Protein AF-A0A356ZY85-F1 (afdb_monomer_lite)

Foldseek 3Di:
DAFPCDDPNPPPDGPDDDDDDDDDADDCVPPPQKDQGDADPVGTRPDIDGPPDD

Secondary structure (DSSP, 8-state):
-EE-S-GGGTTPPTT-------S-----TT--SEEEEEE-TT--EEEEEESS--

Sequence (54 aa):
MFHNEQDIFRGLPQGFVAGRYHSLAVNVDGVQELEITASSSDGTIMAIRHQVHP

Radius of gyration: 11.58 Å; chains: 1; bounding box: 23×28×28 Å

Structure (mmCIF, N/CA/C/O backbone):
data_AF-A0A356ZY85-F1
#
_entry.id   AF-A0A356ZY85-F1
#
loop_
_atom_site.group_PDB
_atom_site.id
_atom_site.type_symbol
_atom_site.label_atom_id
_atom_site.label_alt_id
_atom_site.label_comp_id
_atom_site.label_asym_id
_atom_site.label_entity_id
_atom_site.label_seq_id
_atom_site.pdbx_PDB_ins_code
_atom_site.Cartn_x
_atom_site.Cartn_y
_atom_site.Cartn_z
_atom_site.occupancy
_atom_site.B_iso_or_equiv
_atom_site.auth_seq_id
_atom_site.auth_comp_id
_atom_site.auth_asym_id
_atom_site.auth_atom_id
_atom_site.pdbx_PDB_model_num
ATOM 1 N N . MET A 1 1 ? 4.985 -1.758 -7.255 1.00 90.69 1 MET A N 1
ATOM 2 C CA . MET A 1 1 ? 4.226 -2.069 -6.024 1.00 90.69 1 MET A CA 1
ATOM 3 C C . MET A 1 1 ? 4.714 -3.410 -5.490 1.00 90.69 1 MET A C 1
ATOM 5 O O . MET A 1 1 ? 5.012 -4.279 -6.300 1.00 90.69 1 MET A O 1
ATOM 9 N N . PHE A 1 2 ? 4.872 -3.543 -4.174 1.00 96.56 2 PHE A N 1
ATOM 10 C CA . PHE A 1 2 ? 5.291 -4.778 -3.507 1.00 96.56 2 PHE A CA 1
ATOM 11 C C . PHE A 1 2 ? 4.080 -5.407 -2.823 1.00 96.56 2 PHE A C 1
ATOM 13 O O . PHE A 1 2 ? 3.405 -4.721 -2.060 1.00 96.56 2 PHE A O 1
ATOM 20 N N . HIS A 1 3 ? 3.797 -6.677 -3.098 1.00 97.50 3 HIS A N 1
ATOM 21 C CA . HIS A 1 3 ? 2.637 -7.389 -2.549 1.00 97.50 3 HIS A CA 1
ATOM 22 C C . HIS A 1 3 ? 3.023 -8.709 -1.881 1.00 97.50 3 HIS A C 1
ATOM 24 O O . HIS A 1 3 ? 4.148 -9.176 -2.013 1.00 97.50 3 HIS A O 1
ATOM 30 N N . ASN A 1 4 ? 2.074 -9.347 -1.200 1.00 96.75 4 ASN A N 1
ATOM 31 C CA . ASN A 1 4 ? 2.272 -10.640 -0.533 1.00 96.75 4 ASN A CA 1
ATOM 32 C C . ASN A 1 4 ? 2.060 -11.878 -1.438 1.00 96.75 4 ASN A C 1
ATOM 34 O O . ASN A 1 4 ? 2.183 -13.006 -0.964 1.00 96.75 4 ASN A O 1
ATOM 38 N N . GLU A 1 5 ? 1.723 -11.679 -2.720 1.00 97.50 5 GLU A N 1
ATOM 39 C CA . GLU A 1 5 ? 1.501 -12.753 -3.722 1.00 97.50 5 GLU A CA 1
ATOM 40 C C . GLU A 1 5 ? 0.306 -13.666 -3.413 1.00 97.50 5 GLU A C 1
ATOM 42 O O . GLU A 1 5 ? 0.146 -14.726 -4.020 1.00 97.50 5 GLU A O 1
ATOM 47 N N . GLN A 1 6 ? -0.552 -13.245 -2.485 1.00 95.88 6 GLN A N 1
ATOM 48 C CA . GLN A 1 6 ? -1.777 -13.942 -2.123 1.00 95.88 6 GLN A CA 1
ATOM 49 C C . GLN A 1 6 ? -2.991 -13.289 -2.785 1.00 95.88 6 GLN A C 1
ATOM 51 O O . GLN A 1 6 ? -2.912 -12.189 -3.336 1.00 95.88 6 GLN A O 1
ATOM 56 N N . ASP A 1 7 ? -4.130 -13.974 -2.706 1.00 94.06 7 ASP A N 1
ATOM 57 C CA . ASP A 1 7 ? -5.438 -13.465 -3.119 1.00 94.06 7 ASP A CA 1
ATOM 58 C C . ASP A 1 7 ? -5.416 -12.877 -4.542 1.00 94.06 7 ASP A C 1
ATOM 60 O O . ASP A 1 7 ? -5.029 -13.550 -5.501 1.00 94.06 7 ASP A O 1
ATOM 64 N N . ILE A 1 8 ? -5.795 -11.605 -4.678 1.00 94.94 8 ILE A N 1
ATOM 65 C CA . ILE A 1 8 ? -5.847 -10.877 -5.949 1.00 94.94 8 ILE A CA 1
ATOM 66 C C . ILE A 1 8 ? -4.466 -10.640 -6.581 1.00 94.94 8 ILE A C 1
ATOM 68 O O . ILE A 1 8 ? -4.392 -10.280 -7.753 1.00 94.94 8 ILE A O 1
ATOM 72 N N . PHE A 1 9 ? -3.377 -10.833 -5.830 1.00 96.69 9 PHE A N 1
ATOM 73 C CA . PHE A 1 9 ? -2.004 -10.660 -6.308 1.00 96.69 9 PHE A CA 1
ATOM 74 C C . PHE A 1 9 ? -1.336 -11.969 -6.735 1.00 96.69 9 PHE A C 1
ATOM 76 O O . PHE A 1 9 ? -0.185 -11.960 -7.178 1.00 96.69 9 PHE A O 1
ATOM 83 N N . ARG A 1 10 ? -2.029 -13.106 -6.623 1.00 97.38 10 ARG A N 1
ATOM 84 C CA . ARG A 1 10 ? -1.466 -14.407 -6.986 1.00 97.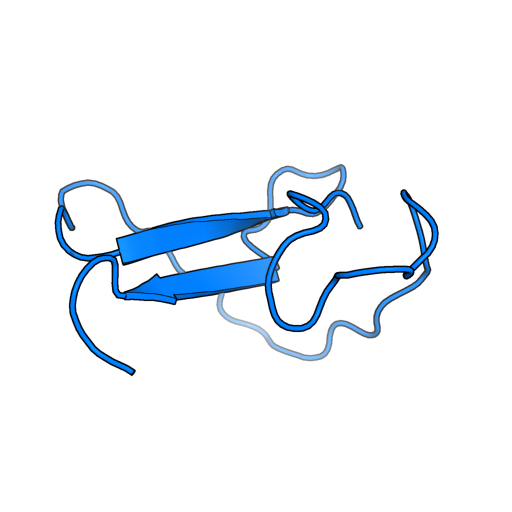38 10 ARG A CA 1
ATOM 85 C C 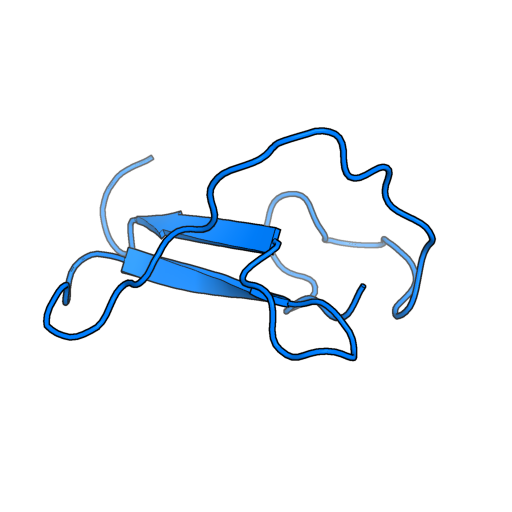. ARG A 1 10 ? -1.108 -14.458 -8.473 1.00 97.38 10 ARG A C 1
ATOM 87 O O . ARG A 1 10 ? -1.962 -14.294 -9.338 1.00 97.38 10 ARG A O 1
ATOM 94 N N . GLY A 1 11 ? 0.162 -14.745 -8.760 1.00 97.19 11 GLY A N 1
ATOM 95 C CA . GLY A 1 11 ? 0.685 -14.848 -10.127 1.00 97.19 11 GLY A CA 1
ATOM 96 C C . GLY A 1 11 ? 0.989 -13.506 -10.800 1.00 97.19 11 GLY A C 1
ATOM 97 O O . GLY A 1 11 ? 1.403 -13.504 -11.959 1.00 97.19 11 GLY A O 1
ATOM 98 N N . LEU A 1 12 ? 0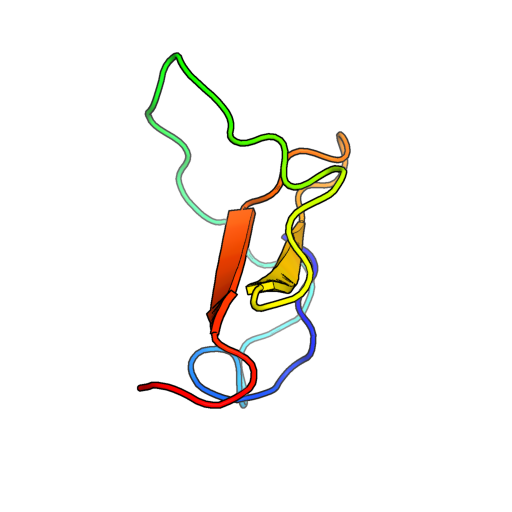.817 -12.380 -10.099 1.00 96.44 12 LEU A N 1
ATOM 99 C CA . LEU A 1 12 ? 1.267 -11.082 -10.591 1.00 96.44 12 LEU A CA 1
ATOM 100 C C . LEU A 1 12 ? 2.766 -10.884 -10.313 1.00 96.44 12 LEU A C 1
ATOM 102 O O . LEU A 1 12 ? 3.271 -11.348 -9.288 1.00 96.44 12 LEU A O 1
ATOM 106 N N . PRO A 1 13 ? 3.498 -10.216 -11.220 1.00 96.75 13 PRO A N 1
ATOM 107 C CA . PRO A 1 13 ? 4.921 -9.975 -11.037 1.00 96.75 13 PRO A CA 1
ATOM 108 C C . PRO A 1 13 ? 5.164 -8.945 -9.932 1.00 96.75 13 PRO A C 1
ATOM 110 O O . PRO A 1 13 ? 4.565 -7.871 -9.938 1.00 96.75 13 PRO A O 1
ATOM 113 N N . GLN A 1 14 ? 6.117 -9.219 -9.041 1.00 96.06 14 GLN A N 1
ATOM 114 C CA . GLN A 1 14 ? 6.545 -8.230 -8.054 1.00 96.06 14 GLN A CA 1
ATOM 115 C C . GLN A 1 14 ? 7.050 -6.950 -8.710 1.00 96.06 14 GLN A C 1
ATOM 117 O O . GLN A 1 14 ? 7.717 -6.968 -9.745 1.00 96.06 14 GLN A O 1
ATOM 122 N N . GLY A 1 15 ? 6.758 -5.818 -8.073 1.00 92.94 15 GLY A N 1
ATOM 123 C CA . GLY A 1 15 ? 7.208 -4.520 -8.558 1.00 92.94 15 GLY A CA 1
ATOM 124 C C . GLY A 1 15 ? 6.388 -3.970 -9.725 1.00 92.94 15 GLY A C 1
ATOM 125 O O . GLY A 1 15 ? 6.763 -2.924 -10.251 1.00 92.94 15 GLY A O 1
ATOM 126 N N . PHE A 1 16 ? 5.262 -4.591 -10.103 1.00 94.50 16 PHE A N 1
ATOM 127 C CA . PHE A 1 16 ? 4.452 -4.101 -11.220 1.00 94.50 16 PHE A CA 1
ATOM 128 C C . PHE A 1 16 ? 3.952 -2.662 -11.016 1.00 94.50 16 PHE A C 1
ATOM 130 O O . PHE A 1 16 ? 3.818 -2.160 -9.887 1.00 94.50 16 PHE A O 1
ATOM 137 N N . VAL A 1 17 ? 3.694 -1.988 -12.139 1.00 94.56 17 VAL A N 1
ATOM 138 C CA . VAL A 1 17 ? 3.197 -0.611 -12.168 1.00 94.56 17 VAL A CA 1
ATOM 139 C C . VAL A 1 17 ? 1.696 -0.615 -11.898 1.00 94.56 17 VAL A C 1
ATOM 141 O O . VAL A 1 17 ? 0.919 -1.158 -12.678 1.00 94.56 17 VAL A O 1
ATOM 144 N N . ALA A 1 18 ? 1.296 0.024 -10.802 1.00 93.38 18 ALA A N 1
ATOM 145 C CA . ALA A 1 18 ? -0.097 0.260 -10.448 1.00 93.38 18 ALA A CA 1
ATOM 146 C C . ALA A 1 18 ? -0.384 1.766 -10.486 1.00 93.38 18 ALA A C 1
ATOM 148 O O . ALA A 1 18 ? 0.418 2.567 -10.000 1.00 93.38 18 ALA A O 1
ATOM 149 N N . GLY A 1 19 ? -1.520 2.156 -11.070 1.00 93.50 19 GLY A N 1
ATOM 150 C CA . GLY A 1 19 ? -1.954 3.551 -11.098 1.00 93.50 19 GLY A CA 1
ATOM 151 C C . GLY A 1 19 ? -2.380 4.031 -9.710 1.00 93.50 19 GLY A C 1
ATOM 152 O O . GLY A 1 19 ? -3.104 3.332 -9.005 1.00 93.50 19 GLY A O 1
ATOM 153 N N . ARG A 1 20 ? -1.954 5.240 -9.330 1.00 91.56 20 ARG A N 1
ATOM 154 C CA . ARG A 1 20 ? -2.338 5.900 -8.077 1.00 91.56 20 ARG A CA 1
ATOM 155 C C . ARG A 1 20 ? -2.991 7.242 -8.395 1.00 91.56 20 ARG A C 1
ATOM 157 O O . ARG A 1 20 ? -2.321 8.136 -8.902 1.00 91.56 20 ARG A O 1
ATOM 164 N N . TYR A 1 21 ? -4.282 7.383 -8.098 1.00 94.44 21 TYR A N 1
ATOM 165 C CA . TYR A 1 21 ? -5.024 8.633 -8.287 1.00 94.44 21 TYR A CA 1
ATOM 166 C C . TYR A 1 21 ? -5.950 8.893 -7.096 1.00 94.44 21 TYR A C 1
ATOM 168 O O . TYR A 1 21 ? -7.137 8.583 -7.118 1.00 94.44 21 TYR A O 1
ATOM 176 N N . HIS A 1 22 ? -5.369 9.412 -6.019 1.00 91.25 22 HIS A N 1
ATOM 177 C CA . HIS A 1 22 ? -6.082 9.832 -4.816 1.00 91.25 22 HIS A CA 1
ATOM 178 C C . HIS A 1 22 ? -5.232 10.854 -4.049 1.00 91.25 22 HIS A C 1
ATOM 180 O O . HIS A 1 22 ? -4.004 10.839 -4.141 1.00 91.25 22 HIS A O 1
ATOM 186 N N . SER A 1 23 ? -5.880 11.741 -3.290 1.00 92.44 23 SER A N 1
ATOM 187 C CA . SER A 1 23 ? -5.188 12.736 -2.454 1.00 92.44 23 SER A CA 1
ATOM 188 C C . SER A 1 23 ? -4.922 12.248 -1.028 1.00 92.44 23 SER A C 1
ATOM 190 O O . SER A 1 23 ? -3.990 12.722 -0.389 1.00 92.44 23 SER A O 1
ATOM 192 N N . LEU A 1 24 ? -5.737 11.317 -0.522 1.00 94.88 24 LEU A N 1
ATOM 193 C CA . LEU A 1 24 ? -5.654 10.794 0.845 1.00 94.88 24 LEU A CA 1
ATOM 194 C C . LEU A 1 24 ? -5.035 9.398 0.853 1.00 94.88 24 LEU A C 1
ATOM 196 O O . LEU A 1 24 ? -5.255 8.636 -0.081 1.00 94.88 24 LEU A O 1
ATOM 200 N N . ALA A 1 25 ? -4.306 9.055 1.911 1.00 94.50 25 ALA A N 1
ATOM 201 C CA . ALA A 1 25 ? -3.793 7.711 2.157 1.00 94.50 25 ALA A CA 1
ATOM 202 C C . ALA A 1 25 ? -4.318 7.198 3.503 1.00 94.50 25 ALA A C 1
ATOM 204 O O . ALA A 1 25 ? -4.607 7.988 4.402 1.00 94.50 25 ALA A O 1
ATOM 205 N N . VAL A 1 26 ? -4.454 5.879 3.628 1.00 94.12 26 VAL A N 1
ATOM 206 C CA . VAL A 1 26 ? -4.906 5.238 4.867 1.00 94.12 26 VAL A CA 1
ATOM 207 C C . VAL A 1 26 ? -3.735 5.051 5.835 1.00 94.12 26 VAL A C 1
ATOM 209 O O . VAL A 1 26 ? -2.618 4.758 5.413 1.00 94.12 26 VAL A O 1
ATOM 212 N N . ASN A 1 27 ? -4.003 5.202 7.130 1.00 94.12 27 ASN A N 1
ATOM 213 C CA . ASN A 1 27 ? -3.158 4.731 8.225 1.00 94.12 27 ASN A CA 1
ATOM 214 C C . ASN A 1 27 ? -3.972 3.662 8.980 1.00 94.12 27 ASN A C 1
ATOM 216 O O . ASN A 1 27 ? -5.164 3.858 9.214 1.00 94.12 27 ASN A O 1
ATOM 220 N N . VAL A 1 28 ? -3.349 2.523 9.290 1.00 94.69 28 VAL A N 1
ATOM 221 C CA . VAL A 1 28 ? -3.997 1.374 9.952 1.00 94.69 28 VAL A CA 1
ATOM 222 C C . VAL A 1 28 ? -3.465 1.129 11.369 1.00 94.69 28 VAL A C 1
ATOM 224 O O . VAL A 1 28 ? -3.726 0.083 11.958 1.00 94.69 28 VAL A O 1
ATOM 227 N N . ASP A 1 29 ? -2.723 2.081 11.932 1.00 94.50 29 ASP A N 1
ATOM 228 C CA . ASP A 1 29 ? -2.187 2.000 13.285 1.00 94.50 29 ASP A CA 1
ATOM 229 C C . ASP A 1 29 ? -3.339 1.841 14.284 1.00 94.50 29 ASP A C 1
ATOM 231 O O . ASP A 1 29 ? -4.277 2.636 14.334 1.00 94.50 29 ASP A O 1
ATOM 235 N N . GLY A 1 30 ? -3.273 0.776 15.082 1.00 94.06 30 GLY A N 1
ATOM 236 C CA . GLY A 1 30 ? -4.311 0.437 16.055 1.00 94.06 30 GLY A CA 1
ATOM 237 C C . GLY A 1 30 ? -5.527 -0.307 15.489 1.00 94.06 30 GLY A C 1
ATOM 238 O O . GLY A 1 30 ? -6.406 -0.659 16.273 1.00 94.06 30 GLY A O 1
ATOM 239 N N . VAL A 1 31 ? -5.576 -0.603 14.183 1.00 95.38 31 VAL A N 1
ATOM 240 C CA . VAL A 1 31 ? -6.642 -1.414 13.568 1.00 95.38 31 VAL A CA 1
ATOM 241 C C . VAL A 1 31 ? -6.157 -2.854 13.404 1.00 95.38 31 VAL A C 1
ATOM 243 O O . VAL A 1 31 ? -5.329 -3.148 12.547 1.00 95.38 31 VAL A O 1
ATOM 246 N N . GLN A 1 32 ? -6.657 -3.761 14.243 1.00 95.44 32 GLN A N 1
ATOM 247 C CA . GLN A 1 32 ? -6.142 -5.133 14.350 1.00 95.44 32 GLN A CA 1
ATOM 248 C C . GLN A 1 32 ? -6.800 -6.108 13.375 1.00 95.44 32 GLN A C 1
ATOM 250 O O . GLN A 1 32 ? -6.284 -7.195 13.161 1.00 95.44 32 GLN A O 1
ATOM 255 N N . GLU A 1 33 ? -7.939 -5.745 12.798 1.00 96.81 33 GLU A N 1
ATOM 256 C CA . GLU A 1 33 ? -8.740 -6.592 11.917 1.00 96.81 33 GLU A CA 1
ATOM 257 C C . GLU A 1 33 ? -8.275 -6.531 10.461 1.00 96.81 33 GLU A C 1
ATOM 259 O O . GLU A 1 33 ? -8.740 -7.320 9.633 1.00 96.81 33 GLU A O 1
ATOM 264 N N . LEU A 1 34 ? -7.384 -5.588 10.147 1.00 96.81 34 LEU A N 1
ATOM 265 C CA . LEU A 1 34 ? -6.854 -5.352 8.814 1.00 96.81 34 LEU A CA 1
ATOM 266 C C . LEU A 1 34 ? -5.404 -5.818 8.715 1.00 96.81 34 LEU A C 1
ATOM 268 O O . LEU A 1 34 ? -4.622 -5.715 9.655 1.00 96.81 34 LEU A O 1
ATOM 272 N N . GLU A 1 35 ? -5.042 -6.317 7.543 1.00 95.94 35 GLU A N 1
ATOM 273 C CA . GLU A 1 35 ? -3.677 -6.668 7.175 1.00 95.94 35 GLU A CA 1
ATOM 274 C C . GLU A 1 35 ? -3.297 -5.907 5.906 1.00 95.94 35 GLU A C 1
ATOM 276 O O . GLU A 1 35 ? -4.068 -5.866 4.945 1.00 95.94 35 GLU A O 1
ATOM 281 N N . ILE A 1 36 ? -2.102 -5.318 5.886 1.00 97.12 36 ILE A N 1
ATOM 282 C CA . ILE A 1 36 ? -1.542 -4.693 4.685 1.00 97.12 36 ILE A CA 1
ATOM 283 C C . ILE A 1 36 ? -1.068 -5.797 3.740 1.00 97.12 36 ILE A C 1
ATOM 285 O O . ILE A 1 36 ? -0.195 -6.587 4.090 1.00 97.12 36 ILE A O 1
ATOM 289 N N . THR A 1 37 ? -1.603 -5.822 2.522 1.00 97.44 37 THR A N 1
ATOM 290 C CA . THR A 1 37 ? -1.265 -6.841 1.513 1.00 97.44 37 THR A CA 1
ATOM 291 C C . THR A 1 37 ? -0.405 -6.301 0.380 1.00 97.44 37 THR A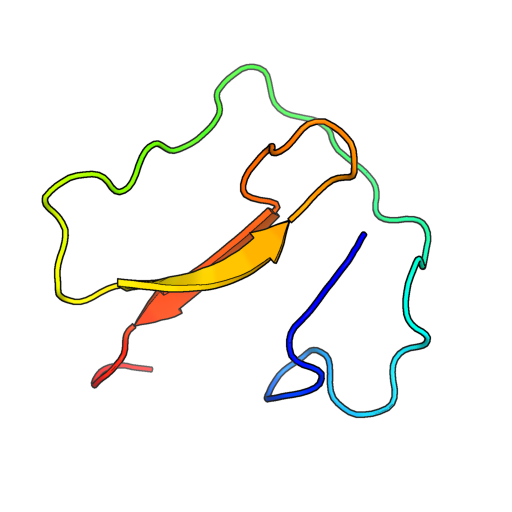 C 1
ATOM 293 O O . THR A 1 37 ? 0.226 -7.088 -0.329 1.00 97.44 37 THR A O 1
ATOM 296 N N . ALA A 1 38 ? -0.342 -4.974 0.221 1.00 97.38 38 ALA A N 1
ATOM 297 C CA . ALA A 1 38 ? 0.564 -4.328 -0.716 1.00 97.38 38 ALA A CA 1
ATOM 298 C C . ALA A 1 38 ? 0.991 -2.920 -0.286 1.00 97.38 38 ALA A C 1
ATOM 300 O O . ALA A 1 38 ? 0.203 -2.152 0.275 1.00 97.38 38 ALA A O 1
ATOM 301 N N . SER A 1 39 ? 2.217 -2.548 -0.649 1.00 96.56 39 SER A N 1
ATOM 302 C CA . SER A 1 39 ? 2.783 -1.219 -0.431 1.00 96.56 39 SER A CA 1
ATOM 303 C C . SER A 1 39 ? 3.568 -0.688 -1.636 1.00 96.56 39 SER A C 1
ATOM 305 O O . SER A 1 39 ? 3.975 -1.394 -2.564 1.00 96.56 39 SER A O 1
ATOM 307 N N . SER A 1 40 ? 3.729 0.626 -1.646 1.00 95.31 40 SER A N 1
ATOM 308 C CA . SER A 1 40 ? 4.543 1.395 -2.581 1.00 95.31 40 SER A CA 1
ATOM 309 C C . SER A 1 40 ? 6.001 1.475 -2.099 1.00 95.31 40 SER A C 1
ATOM 311 O O . SER A 1 40 ? 6.280 1.269 -0.920 1.00 95.31 40 SER A O 1
ATOM 313 N N . SER A 1 41 ? 6.948 1.818 -2.980 1.00 93.00 41 SER A N 1
ATOM 314 C CA . SER A 1 41 ? 8.358 2.024 -2.598 1.00 93.00 41 SER A CA 1
ATOM 315 C C . SER A 1 41 ? 8.562 3.191 -1.628 1.00 93.00 41 SER A C 1
ATOM 317 O O . SER A 1 41 ? 9.566 3.231 -0.928 1.00 93.00 41 SER A O 1
ATOM 319 N N . ASP A 1 42 ? 7.618 4.135 -1.595 1.00 92.94 42 ASP A N 1
ATOM 320 C CA . ASP A 1 42 ? 7.581 5.253 -0.642 1.00 92.94 42 ASP A CA 1
ATOM 321 C C . ASP A 1 42 ? 6.867 4.901 0.681 1.00 92.94 42 ASP A C 1
ATOM 323 O O . ASP A 1 42 ? 6.666 5.772 1.522 1.00 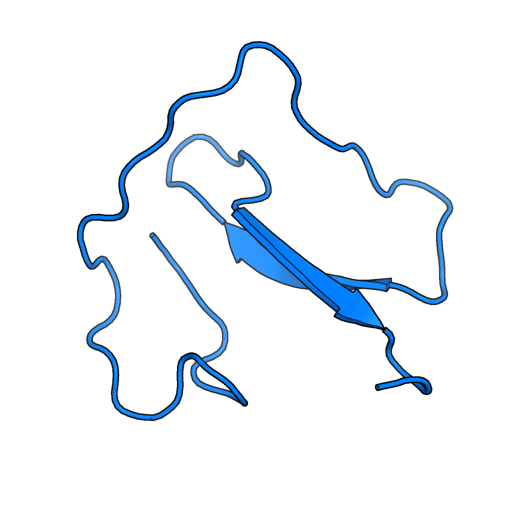92.94 42 ASP A O 1
ATOM 327 N N . GLY A 1 43 ? 6.465 3.639 0.870 1.00 93.06 43 GLY A N 1
ATOM 328 C CA . GLY A 1 43 ? 5.762 3.168 2.064 1.00 93.06 43 GLY A CA 1
ATOM 329 C C . GLY A 1 43 ? 4.249 3.402 2.058 1.00 93.06 43 GLY A C 1
ATOM 330 O O . GLY A 1 43 ? 3.578 2.969 2.990 1.00 93.06 43 GLY A O 1
ATOM 331 N N . THR A 1 44 ? 3.678 4.025 1.018 1.00 95.31 44 THR A N 1
ATOM 332 C CA . THR A 1 44 ? 2.216 4.188 0.918 1.00 95.31 44 THR A CA 1
ATOM 333 C C . THR A 1 44 ? 1.527 2.823 0.909 1.00 95.31 44 THR A C 1
ATOM 335 O O . THR A 1 44 ? 1.887 1.953 0.111 1.00 95.31 44 THR A O 1
ATOM 338 N N . ILE A 1 45 ? 0.516 2.644 1.762 1.00 97.12 45 ILE A N 1
ATOM 339 C CA . ILE A 1 45 ? -0.345 1.455 1.771 1.00 97.12 45 ILE A CA 1
ATOM 340 C C . ILE A 1 45 ? -1.166 1.444 0.479 1.00 97.12 45 ILE A C 1
ATOM 342 O O . ILE A 1 45 ? -1.922 2.377 0.213 1.00 97.12 45 ILE A O 1
ATOM 346 N N . MET A 1 46 ? -1.007 0.392 -0.325 1.00 96.62 46 MET A N 1
ATOM 347 C CA . MET A 1 46 ? -1.666 0.255 -1.630 1.00 96.62 46 MET A CA 1
ATOM 348 C C . MET A 1 46 ? -2.800 -0.771 -1.615 1.00 96.62 46 MET A C 1
ATOM 350 O O . MET A 1 46 ? -3.685 -0.699 -2.464 1.00 96.62 46 MET A O 1
ATOM 354 N N . ALA A 1 47 ? -2.783 -1.721 -0.677 1.00 96.81 47 ALA A N 1
ATOM 355 C CA . ALA A 1 47 ? -3.876 -2.661 -0.470 1.00 96.81 47 ALA A CA 1
ATOM 356 C C . ALA A 1 47 ? -3.915 -3.163 0.975 1.00 96.81 47 ALA A C 1
ATOM 358 O O . ALA A 1 47 ? -2.877 -3.328 1.623 1.00 96.81 47 ALA A O 1
ATOM 359 N N . ILE A 1 48 ? -5.131 -3.422 1.444 1.00 96.75 48 ILE A N 1
ATOM 360 C CA . ILE A 1 48 ? -5.444 -4.017 2.741 1.00 96.75 48 ILE A CA 1
ATOM 361 C C . ILE A 1 48 ? -6.487 -5.117 2.546 1.00 96.75 48 ILE A C 1
ATOM 363 O O . ILE A 1 48 ? -7.253 -5.077 1.582 1.00 96.75 48 ILE A O 1
ATOM 367 N N . ARG A 1 49 ? -6.535 -6.075 3.469 1.00 95.81 49 ARG A N 1
ATOM 368 C CA . ARG A 1 49 ? -7.617 -7.060 3.577 1.00 95.81 49 ARG A CA 1
ATOM 369 C C . ARG A 1 49 ? -8.091 -7.176 5.016 1.00 95.81 49 ARG A C 1
ATOM 371 O O . ARG A 1 49 ? -7.313 -6.930 5.936 1.00 95.81 49 ARG A O 1
ATOM 378 N N . HIS A 1 50 ? -9.332 -7.602 5.208 1.00 96.19 50 HIS A N 1
ATOM 379 C CA . HIS A 1 50 ? -9.757 -8.109 6.505 1.00 96.19 50 HIS A CA 1
ATOM 380 C C . HIS A 1 50 ? -9.104 -9.467 6.771 1.00 96.19 50 HIS A C 1
ATOM 382 O O . HIS A 1 50 ? -8.990 -10.301 5.877 1.00 96.19 50 HIS A O 1
ATOM 388 N N . GLN A 1 51 ? -8.695 -9.704 8.014 1.00 93.31 51 GLN A N 1
ATOM 389 C CA . GLN A 1 51 ? -8.111 -10.990 8.404 1.00 93.31 51 GLN A CA 1
ATOM 390 C C . GLN A 1 51 ? -9.161 -12.107 8.484 1.00 93.31 51 GLN A C 1
ATOM 392 O O . GLN A 1 51 ? -8.844 -13.272 8.258 1.00 93.31 51 GLN A O 1
ATOM 397 N N . VAL A 1 52 ? -10.409 -11.758 8.818 1.00 94.81 52 VAL A N 1
ATOM 398 C CA . VAL A 1 52 ? -11.490 -12.725 9.090 1.00 94.81 52 VAL A CA 1
ATOM 399 C C . VAL A 1 52 ? -12.737 -12.536 8.224 1.00 94.81 52 VAL A C 1
ATOM 401 O O . VAL A 1 52 ? -13.578 -13.432 8.170 1.00 94.81 52 VAL A O 1
ATOM 404 N N . HIS A 1 53 ? -12.877 -11.389 7.558 1.00 90.19 53 HIS A N 1
ATOM 405 C CA . HIS A 1 53 ? -14.040 -11.060 6.733 1.00 90.19 53 HIS A CA 1
ATOM 406 C C . HIS A 1 53 ? -13.658 -10.983 5.244 1.00 90.19 53 HIS A C 1
ATOM 408 O O . HIS A 1 53 ? -12.508 -10.656 4.953 1.00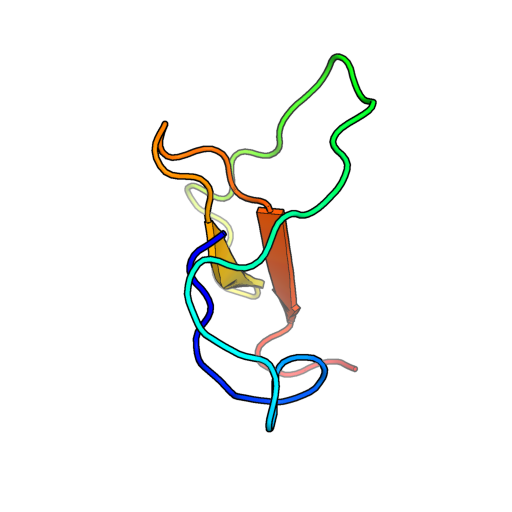 90.19 53 HIS A O 1
ATOM 414 N N . PRO A 1 54 ? -14.582 -11.310 4.317 1.00 78.25 54 PRO A N 1
ATOM 415 C CA . PRO A 1 54 ? -14.369 -11.150 2.877 1.00 78.25 54 PRO A CA 1
ATOM 416 C C . PRO A 1 54 ? -14.301 -9.686 2.433 1.00 78.25 54 PRO A C 1
ATOM 418 O O . PRO A 1 54 ? -15.047 -8.861 3.010 1.00 78.25 54 PRO A O 1
#

pLDDT: mean 94.78, std 2.92, range [78.25, 97.5]